Protein AF-A0A940GKW8-F1 (afdb_monomer)

Structure (mmCIF, N/CA/C/O backbone):
data_AF-A0A940GKW8-F1
#
_entry.id   AF-A0A940GKW8-F1
#
loop_
_atom_site.group_PDB
_atom_site.id
_atom_site.type_symbol
_atom_site.label_atom_id
_atom_site.label_alt_id
_atom_site.label_comp_id
_atom_site.label_asym_id
_atom_site.label_entity_id
_atom_site.label_seq_id
_atom_site.pdbx_PDB_ins_code
_atom_site.Cartn_x
_atom_site.Cartn_y
_atom_site.Cartn_z
_atom_site.occupancy
_atom_site.B_iso_or_equiv
_atom_site.auth_seq_id
_atom_site.auth_comp_id
_atom_site.auth_asym_id
_atom_site.auth_atom_id
_atom_site.pdbx_PDB_model_num
ATOM 1 N N . MET A 1 1 ? 35.163 6.955 -43.113 1.00 68.06 1 MET A N 1
ATOM 2 C CA . MET A 1 1 ? 34.225 5.834 -42.829 1.00 68.06 1 MET A CA 1
ATOM 3 C C . MET A 1 1 ? 34.082 5.460 -41.351 1.00 68.06 1 MET A C 1
ATOM 5 O O . MET A 1 1 ? 33.247 4.618 -41.051 1.00 68.06 1 MET A O 1
ATOM 9 N N . SER A 1 2 ? 34.834 6.048 -40.414 1.00 81.06 2 SER A N 1
ATOM 10 C CA . SER A 1 2 ? 34.662 5.774 -38.977 1.00 81.06 2 SER A CA 1
ATOM 11 C C . SER A 1 2 ? 33.434 6.481 -38.387 1.00 81.06 2 SER A C 1
ATOM 13 O O . SER A 1 2 ? 32.684 5.864 -37.643 1.00 81.06 2 SER A O 1
ATOM 15 N N . LEU A 1 3 ? 33.158 7.725 -38.798 1.00 86.75 3 LEU A N 1
ATOM 16 C CA . LEU A 1 3 ? 32.019 8.513 -38.302 1.00 86.75 3 LEU A CA 1
ATOM 17 C C . LEU A 1 3 ? 30.659 7.820 -38.497 1.00 86.75 3 LEU A C 1
ATOM 19 O O . LEU A 1 3 ? 29.876 7.720 -37.561 1.00 86.75 3 LEU A O 1
ATOM 23 N N . LEU A 1 4 ? 30.407 7.282 -39.695 1.00 87.88 4 LEU A N 1
ATOM 24 C CA . LEU A 1 4 ? 29.180 6.536 -40.009 1.00 87.88 4 LEU A CA 1
ATOM 25 C C . LEU A 1 4 ? 29.030 5.270 -39.150 1.00 87.88 4 LEU A C 1
ATOM 27 O O . LEU A 1 4 ? 27.920 4.927 -38.758 1.00 87.88 4 LEU A O 1
ATOM 31 N N . LYS A 1 5 ? 30.141 4.600 -38.812 1.00 83.31 5 LYS A N 1
ATOM 32 C CA . LYS A 1 5 ? 30.132 3.416 -37.940 1.00 83.31 5 LYS A CA 1
ATOM 33 C C . LYS A 1 5 ? 29.777 3.785 -36.501 1.00 83.31 5 LYS A C 1
ATOM 35 O O . LYS A 1 5 ? 28.976 3.09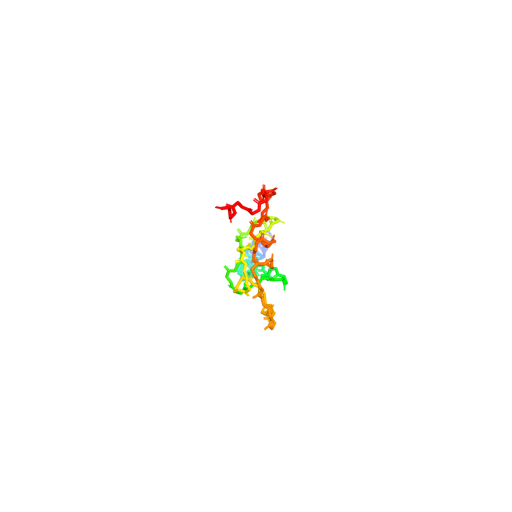1 -35.887 1.00 83.31 5 LYS A O 1
ATOM 40 N N . TYR A 1 6 ? 30.317 4.889 -35.984 1.00 94.06 6 TYR A N 1
ATOM 41 C CA . TYR A 1 6 ? 29.964 5.381 -34.650 1.00 94.06 6 TYR A CA 1
ATOM 42 C C . TYR A 1 6 ? 28.520 5.883 -34.578 1.00 94.06 6 TYR A C 1
ATOM 44 O O . TYR A 1 6 ? 27.830 5.588 -33.607 1.00 94.06 6 TYR A O 1
ATOM 52 N N . ALA A 1 7 ? 28.031 6.562 -35.621 1.00 93.88 7 ALA A N 1
ATOM 53 C CA . ALA A 1 7 ? 26.630 6.971 -35.708 1.00 93.88 7 ALA A CA 1
ATOM 54 C C . ALA A 1 7 ? 25.683 5.759 -35.721 1.00 93.88 7 ALA A C 1
ATOM 56 O O . ALA A 1 7 ? 24.703 5.735 -34.979 1.00 93.88 7 ALA A O 1
ATOM 57 N N . ALA A 1 8 ? 26.009 4.721 -36.500 1.00 93.38 8 ALA A N 1
ATOM 58 C CA . ALA A 1 8 ? 25.246 3.476 -36.518 1.00 93.38 8 ALA A CA 1
ATOM 59 C C . ALA A 1 8 ? 25.263 2.769 -35.151 1.00 93.38 8 ALA A C 1
ATOM 61 O O . ALA A 1 8 ? 24.221 2.327 -34.672 1.00 93.38 8 ALA A O 1
ATOM 62 N N . LEU A 1 9 ? 26.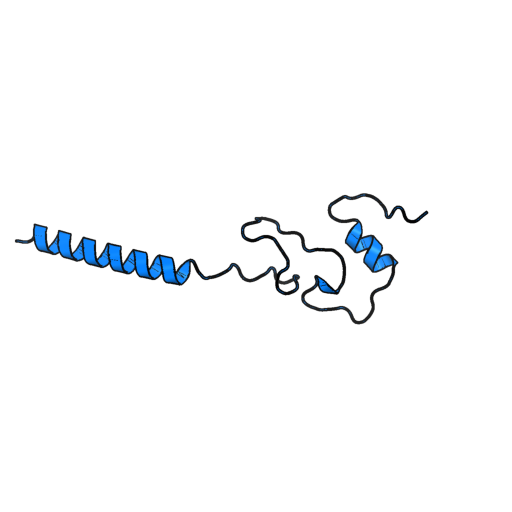422 2.714 -34.488 1.00 95.19 9 LEU A N 1
ATOM 63 C CA . LEU A 1 9 ? 26.565 2.089 -33.171 1.00 95.19 9 LEU A CA 1
ATOM 64 C C . LEU A 1 9 ? 25.787 2.851 -32.084 1.00 95.19 9 LEU A C 1
ATOM 66 O O . LEU A 1 9 ? 25.108 2.233 -31.265 1.00 95.19 9 LEU A O 1
ATOM 70 N N . GLY A 1 10 ? 25.809 4.186 -32.123 1.00 96.19 10 GLY A N 1
ATOM 71 C CA . GLY A 1 10 ? 25.004 5.034 -31.244 1.00 96.19 10 GLY A CA 1
ATOM 72 C C . GLY A 1 10 ? 23.499 4.861 -31.467 1.00 96.19 10 GLY A C 1
ATOM 73 O O . GLY A 1 10 ? 22.747 4.751 -30.500 1.00 96.19 10 GLY A O 1
ATOM 74 N N . ALA A 1 11 ? 23.057 4.764 -32.725 1.00 96.12 11 ALA A N 1
ATOM 75 C CA . ALA A 1 11 ? 21.651 4.535 -33.058 1.00 96.12 11 ALA A CA 1
ATOM 76 C C . ALA A 1 11 ? 21.150 3.178 -32.536 1.00 96.12 11 ALA A C 1
ATOM 78 O O . ALA A 1 11 ? 20.089 3.112 -31.915 1.00 96.12 11 ALA A O 1
ATOM 79 N N . VAL A 1 12 ? 21.935 2.111 -32.717 1.00 97.00 12 VAL A N 1
ATOM 80 C CA . VAL A 1 12 ? 21.611 0.778 -32.182 1.00 97.00 12 VAL A CA 1
ATOM 81 C C . VAL A 1 12 ? 21.541 0.804 -30.653 1.00 97.00 12 VAL A C 1
ATOM 83 O O . VAL A 1 12 ? 20.582 0.288 -30.080 1.00 97.00 12 VAL A O 1
ATOM 86 N N . GLY A 1 13 ? 22.500 1.461 -29.992 1.00 96.75 13 GLY A N 1
ATOM 87 C CA . GLY A 1 13 ? 22.497 1.620 -28.537 1.00 96.75 13 GLY A CA 1
ATOM 88 C C . GLY A 1 13 ? 21.259 2.358 -28.021 1.00 96.75 13 GLY A C 1
ATOM 89 O O . GLY A 1 13 ? 20.623 1.906 -27.071 1.00 96.75 13 GLY A O 1
ATOM 90 N N . ALA A 1 14 ? 20.860 3.449 -28.679 1.00 97.00 14 ALA A N 1
ATOM 91 C CA . ALA A 1 14 ? 19.676 4.219 -28.299 1.00 97.00 14 ALA A CA 1
ATOM 92 C C . ALA A 1 14 ? 18.373 3.414 -28.458 1.00 97.00 14 ALA A C 1
ATOM 94 O O . ALA A 1 14 ? 17.496 3.477 -27.593 1.00 97.00 14 ALA A O 1
ATOM 95 N N . VAL A 1 15 ? 18.250 2.631 -29.537 1.00 97.25 15 VAL A N 1
ATOM 96 C CA . VAL A 1 15 ? 17.095 1.746 -29.759 1.00 97.25 15 VAL A CA 1
ATOM 97 C C . VAL A 1 15 ? 17.041 0.653 -28.691 1.00 97.25 15 VAL A C 1
ATOM 99 O O . VAL A 1 15 ? 15.996 0.472 -28.066 1.00 97.25 15 VAL A O 1
ATOM 102 N N . ALA A 1 16 ? 18.163 -0.024 -28.426 1.00 95.88 16 ALA A N 1
ATOM 103 C CA . ALA A 1 16 ? 18.247 -1.050 -27.388 1.00 95.88 16 ALA A CA 1
ATOM 104 C C . ALA A 1 16 ? 17.895 -0.486 -26.001 1.00 95.88 16 ALA A C 1
ATOM 106 O O . ALA A 1 16 ? 17.095 -1.079 -25.277 1.00 95.88 16 ALA A O 1
ATOM 107 N N . TYR A 1 17 ? 18.413 0.700 -25.666 1.00 95.56 17 TYR A N 1
ATOM 108 C CA . TYR A 1 17 ? 18.113 1.380 -24.408 1.00 95.56 17 TYR A CA 1
ATOM 109 C C . TYR A 1 17 ? 16.622 1.701 -24.265 1.00 95.56 17 TYR A C 1
ATOM 111 O O . TYR A 1 17 ? 16.040 1.436 -23.216 1.00 95.56 17 TYR A O 1
ATOM 119 N N . LYS A 1 18 ? 15.964 2.198 -25.322 1.00 95.06 18 LYS A N 1
ATOM 120 C CA . LYS A 1 18 ? 14.518 2.469 -25.281 1.00 95.06 18 LYS A CA 1
ATOM 121 C C . LYS A 1 18 ? 13.671 1.206 -25.136 1.00 95.06 18 LYS A C 1
ATOM 123 O O . LYS A 1 18 ? 12.649 1.250 -24.452 1.00 95.06 18 LYS A O 1
ATOM 128 N N . ILE A 1 19 ? 14.066 0.098 -25.765 1.00 94.44 19 ILE A N 1
ATOM 129 C CA . ILE A 1 19 ? 13.379 -1.193 -25.603 1.00 94.44 19 ILE A CA 1
ATOM 130 C C . ILE A 1 19 ? 13.520 -1.676 -24.156 1.00 94.44 19 ILE A C 1
ATOM 132 O O . ILE A 1 19 ? 12.522 -2.039 -23.536 1.00 94.44 19 ILE A O 1
ATOM 136 N N . TRP A 1 20 ? 14.731 -1.609 -23.598 1.00 92.75 20 TRP A N 1
ATOM 137 C CA . TRP A 1 20 ? 14.990 -1.980 -22.208 1.00 92.75 20 TRP A CA 1
ATOM 138 C C . TRP A 1 20 ? 14.217 -1.101 -21.219 1.00 92.75 20 TRP A C 1
ATOM 140 O O . TRP A 1 20 ? 13.535 -1.629 -20.347 1.00 92.75 20 TRP A O 1
ATOM 150 N N . GLN A 1 21 ? 14.225 0.224 -21.397 1.00 89.94 21 GLN A N 1
ATOM 151 C CA . GLN A 1 21 ? 13.444 1.140 -20.563 1.00 89.94 21 GLN A CA 1
ATOM 152 C C . GLN A 1 21 ? 11.953 0.796 -20.575 1.00 89.94 21 GLN A C 1
ATOM 154 O O . GLN A 1 21 ? 11.341 0.763 -19.517 1.00 89.94 21 GLN A O 1
ATOM 159 N N . LYS A 1 22 ? 11.362 0.507 -21.743 1.00 86.06 22 LYS A N 1
ATOM 160 C CA . LYS A 1 22 ? 9.948 0.103 -21.828 1.00 86.06 22 LYS A CA 1
ATOM 161 C C . LYS A 1 22 ? 9.674 -1.230 -21.133 1.00 86.06 22 LYS A C 1
ATOM 163 O O . LYS A 1 22 ? 8.627 -1.372 -20.512 1.00 86.06 22 LYS A O 1
ATOM 168 N N . ALA A 1 23 ? 10.598 -2.184 -21.229 1.00 83.94 23 ALA A N 1
ATOM 169 C CA . ALA A 1 23 ? 10.473 -3.477 -20.562 1.00 83.94 23 ALA A CA 1
ATOM 170 C C . ALA A 1 23 ? 10.570 -3.356 -19.030 1.00 83.94 23 ALA A C 1
ATOM 172 O O . ALA A 1 23 ? 9.873 -4.071 -18.315 1.00 83.94 23 ALA A O 1
ATOM 173 N N . VAL A 1 24 ? 11.402 -2.440 -18.523 1.00 78.69 24 VAL A N 1
ATOM 174 C CA . VAL A 1 24 ? 11.595 -2.222 -17.079 1.00 78.69 24 VAL A CA 1
ATOM 175 C C . VAL A 1 24 ? 10.565 -1.249 -16.493 1.00 78.69 24 VAL A C 1
ATOM 177 O O . VAL A 1 24 ? 10.162 -1.422 -15.351 1.00 78.69 24 VAL A O 1
ATOM 180 N N . ALA A 1 25 ? 10.054 -0.287 -17.266 1.00 70.38 25 ALA A N 1
ATOM 181 C CA . ALA A 1 25 ? 9.032 0.671 -16.821 1.00 70.38 25 ALA A CA 1
ATOM 182 C C . ALA A 1 25 ? 7.687 0.019 -16.444 1.00 70.38 25 ALA A C 1
ATOM 184 O O . ALA A 1 25 ? 6.870 0.646 -15.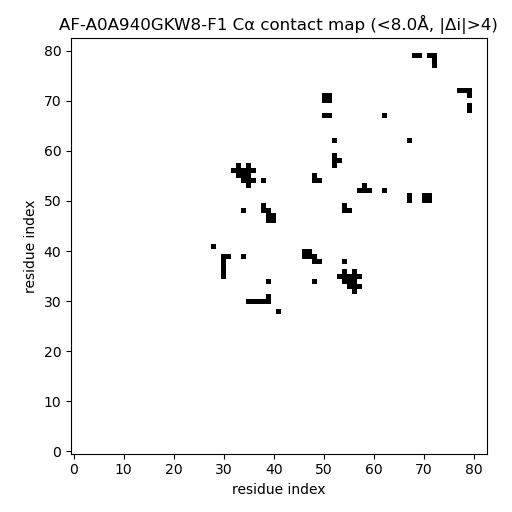780 1.00 70.38 25 ALA A O 1
ATOM 185 N N . GLY A 1 26 ? 7.454 -1.230 -16.860 1.00 58.19 26 GLY A N 1
ATOM 186 C CA . GLY A 1 26 ? 6.301 -2.031 -16.441 1.00 58.19 26 GLY A CA 1
ATOM 187 C C . GLY A 1 26 ? 6.471 -2.728 -15.087 1.00 58.19 26 GLY A C 1
ATOM 188 O O . GLY A 1 26 ? 5.539 -3.396 -14.637 1.00 58.19 26 GLY A O 1
ATOM 189 N N . GLN A 1 27 ? 7.633 -2.600 -14.432 1.00 59.09 27 GLN A N 1
ATOM 190 C CA . GLN A 1 27 ? 7.826 -3.069 -13.060 1.00 59.09 27 GLN A CA 1
ATOM 191 C C . GLN A 1 27 ? 7.061 -2.135 -12.126 1.00 59.09 27 GLN A C 1
ATOM 193 O O . GLN A 1 27 ? 7.587 -1.168 -11.583 1.00 59.09 27 GLN A O 1
ATOM 198 N N . SER A 1 28 ? 5.769 -2.435 -12.009 1.00 56.44 28 SER A N 1
ATOM 199 C CA . SER A 1 28 ? 4.873 -1.910 -10.989 1.00 56.44 28 SER A CA 1
ATOM 200 C C . SER A 1 28 ? 5.602 -1.998 -9.655 1.00 56.44 28 SER A C 1
ATOM 202 O O . SER A 1 28 ? 6.117 -3.066 -9.314 1.00 56.44 28 SER A O 1
ATOM 204 N N . HIS A 1 29 ? 5.692 -0.881 -8.935 1.00 57.16 29 HIS A N 1
ATOM 205 C CA . HIS A 1 29 ? 6.236 -0.885 -7.584 1.00 57.16 29 HIS A CA 1
ATOM 206 C C . HIS A 1 29 ? 5.514 -2.002 -6.821 1.00 57.16 29 HIS A C 1
ATOM 208 O O . HIS A 1 29 ? 4.278 -2.014 -6.842 1.00 57.16 29 HIS A O 1
ATOM 214 N N . PRO A 1 30 ? 6.231 -2.987 -6.244 1.00 65.31 30 PRO A N 1
ATOM 215 C CA . PRO A 1 30 ? 5.568 -4.037 -5.490 1.00 65.31 30 PRO A CA 1
ATOM 216 C C . PRO A 1 30 ? 4.693 -3.356 -4.440 1.00 65.31 30 PRO A C 1
ATOM 218 O O . PRO A 1 30 ? 5.157 -2.428 -3.771 1.00 65.31 30 PRO A O 1
ATOM 221 N N . ALA A 1 31 ? 3.422 -3.763 -4.367 1.00 69.31 31 ALA A N 1
ATOM 222 C CA . ALA A 1 31 ? 2.476 -3.191 -3.418 1.00 69.31 31 ALA A CA 1
ATOM 223 C C . ALA A 1 31 ? 3.116 -3.171 -2.017 1.00 69.31 31 ALA A C 1
ATOM 225 O O . ALA A 1 31 ? 3.855 -4.110 -1.683 1.00 69.31 31 ALA A O 1
ATOM 226 N N . PRO A 1 32 ? 2.889 -2.118 -1.211 1.00 82.62 32 PRO A N 1
ATOM 227 C CA . PRO A 1 32 ? 3.473 -2.030 0.119 1.00 82.62 32 PRO A CA 1
ATOM 228 C C . PRO A 1 32 ? 3.230 -3.320 0.905 1.00 82.62 32 PRO A C 1
ATOM 230 O O . PRO A 1 32 ? 2.154 -3.908 0.834 1.00 82.62 32 PRO A O 1
ATOM 233 N N . ALA A 1 33 ? 4.225 -3.771 1.671 1.00 86.25 33 ALA A N 1
ATOM 234 C CA . ALA A 1 33 ? 4.193 -5.098 2.288 1.00 86.25 33 ALA A CA 1
ATOM 235 C C . ALA A 1 33 ? 2.977 -5.345 3.204 1.00 86.25 33 ALA A C 1
ATOM 237 O O . ALA A 1 33 ? 2.648 -6.498 3.451 1.00 86.25 33 ALA A O 1
ATOM 238 N N . ALA A 1 34 ? 2.321 -4.299 3.707 1.00 88.62 34 ALA A N 1
ATOM 239 C CA . ALA A 1 34 ? 1.151 -4.409 4.577 1.00 88.62 34 ALA A CA 1
ATOM 240 C C . ALA A 1 34 ? -0.198 -4.418 3.827 1.00 88.62 34 ALA A C 1
ATOM 242 O O . ALA A 1 34 ? -1.240 -4.606 4.452 1.00 88.62 34 ALA A O 1
ATOM 243 N N . PHE A 1 35 ? -0.204 -4.169 2.517 1.00 91.81 35 PHE A N 1
ATOM 244 C CA . PHE A 1 35 ? -1.405 -3.801 1.768 1.00 91.81 35 PHE A CA 1
ATOM 245 C C . PHE A 1 35 ? -2.012 -5.012 1.062 1.00 91.81 35 PHE A C 1
ATOM 247 O O . PHE A 1 35 ? -1.294 -5.854 0.516 1.00 91.81 35 PHE A O 1
ATOM 254 N N . ALA A 1 36 ? -3.342 -5.083 1.042 1.00 91.81 36 ALA A N 1
ATOM 255 C CA . ALA A 1 36 ? -4.049 -6.012 0.173 1.00 91.81 36 ALA A CA 1
ATOM 256 C C . ALA A 1 36 ? -3.758 -5.697 -1.312 1.00 91.81 36 ALA A C 1
ATOM 258 O O . ALA A 1 36 ? -3.347 -4.582 -1.654 1.00 91.81 36 ALA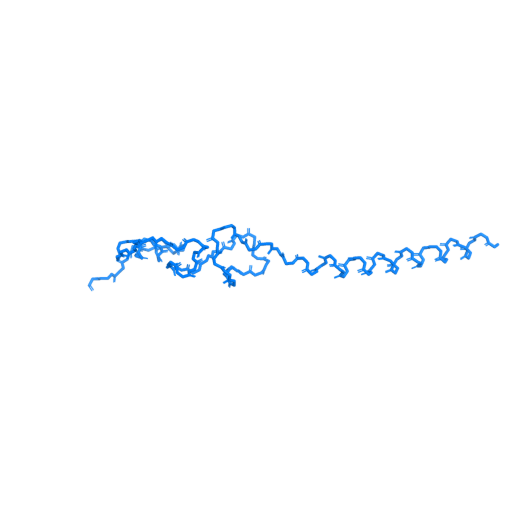 A O 1
ATOM 259 N N . PRO A 1 37 ? -3.981 -6.648 -2.235 1.00 87.69 37 PRO A N 1
ATOM 260 C CA . PRO A 1 37 ? -3.931 -6.351 -3.661 1.00 87.69 37 PRO A CA 1
ATOM 261 C C . PRO A 1 37 ? -4.837 -5.160 -4.014 1.00 87.69 37 PRO A C 1
ATOM 263 O O . PRO A 1 37 ? -5.948 -5.055 -3.505 1.00 87.69 37 PRO A O 1
ATOM 266 N N . ALA A 1 38 ? -4.362 -4.286 -4.905 1.00 83.62 38 ALA A N 1
ATOM 267 C CA . ALA A 1 38 ? -5.048 -3.062 -5.341 1.00 83.62 38 ALA A CA 1
ATOM 268 C C . ALA A 1 38 ? -5.222 -1.948 -4.282 1.00 83.62 38 ALA A C 1
ATOM 270 O O . ALA A 1 38 ? -5.911 -0.970 -4.558 1.00 83.62 38 ALA A O 1
ATOM 271 N N . GLN A 1 39 ? -4.564 -2.045 -3.122 1.00 87.81 39 GLN A N 1
ATOM 272 C CA . GLN A 1 39 ? -4.469 -0.951 -2.148 1.00 87.81 39 GLN A CA 1
ATOM 273 C C . GLN A 1 39 ? -3.257 -0.042 -2.418 1.00 87.81 39 GLN A C 1
ATOM 275 O O . GLN A 1 39 ? -2.214 -0.500 -2.894 1.00 87.81 39 GLN A O 1
ATOM 280 N N . GLY A 1 40 ? -3.379 1.237 -2.046 1.00 79.19 40 GLY A N 1
ATOM 281 C CA . GLY A 1 40 ? -2.345 2.263 -2.215 1.00 79.19 40 GLY A CA 1
ATOM 282 C C . GLY A 1 40 ? -2.302 2.879 -3.620 1.00 79.19 40 GLY A C 1
ATOM 283 O O . GLY A 1 40 ? -2.396 2.188 -4.635 1.00 79.19 40 GLY A O 1
ATOM 284 N N . ALA A 1 41 ? -2.144 4.203 -3.690 1.00 74.50 41 ALA A N 1
ATOM 285 C CA . ALA A 1 41 ? -2.090 4.917 -4.961 1.00 74.50 41 ALA A CA 1
ATOM 286 C C . ALA A 1 41 ? -0.736 4.704 -5.675 1.00 74.50 41 ALA A C 1
ATOM 288 O O . ALA A 1 41 ? 0.324 4.868 -5.059 1.00 74.50 41 ALA A O 1
ATOM 289 N N . PRO A 1 42 ? -0.728 4.385 -6.987 1.00 70.38 42 PRO A N 1
ATOM 290 C CA . PRO A 1 42 ? 0.505 4.333 -7.761 1.00 70.38 42 PRO A CA 1
ATOM 291 C C . PRO A 1 42 ? 1.217 5.690 -7.724 1.00 70.38 42 PRO A C 1
ATOM 293 O O . PRO A 1 42 ? 0.620 6.712 -8.062 1.00 70.38 42 PRO A O 1
ATOM 296 N N . ASN A 1 43 ? 2.512 5.682 -7.399 1.00 74.44 43 ASN A N 1
ATOM 297 C CA . ASN A 1 43 ? 3.376 6.868 -7.296 1.00 74.44 43 ASN A CA 1
ATOM 298 C C . ASN A 1 43 ? 3.129 7.783 -6.083 1.00 74.44 43 ASN A C 1
ATOM 300 O O . ASN A 1 43 ? 3.652 8.897 -6.062 1.00 74.44 43 ASN A O 1
ATOM 304 N N . ASP A 1 44 ? 2.390 7.331 -5.069 1.00 80.88 44 ASP A N 1
ATOM 305 C CA . ASP A 1 44 ? 2.384 8.001 -3.769 1.00 80.88 44 ASP A CA 1
ATOM 306 C C . ASP A 1 44 ? 3.679 7.648 -3.004 1.00 80.88 44 ASP A C 1
ATOM 308 O O . ASP A 1 44 ? 3.989 6.462 -2.854 1.00 80.88 44 ASP A O 1
ATOM 312 N N . PRO A 1 45 ? 4.485 8.632 -2.557 1.00 82.12 45 PRO A N 1
ATOM 313 C CA . PRO A 1 45 ? 5.680 8.368 -1.756 1.00 82.12 45 PRO A CA 1
ATOM 314 C C . PRO A 1 45 ? 5.369 7.810 -0.356 1.00 82.12 45 PRO A C 1
ATOM 316 O O . PRO A 1 45 ? 6.259 7.222 0.261 1.00 82.12 45 PRO A O 1
ATOM 319 N N . ALA A 1 46 ? 4.145 7.989 0.149 1.00 84.94 46 ALA A N 1
ATOM 320 C CA . ALA A 1 46 ? 3.688 7.509 1.450 1.00 84.94 46 ALA A CA 1
ATOM 321 C C . ALA A 1 46 ? 2.221 7.041 1.363 1.00 84.94 46 ALA A C 1
ATOM 323 O O . ALA A 1 46 ? 1.343 7.650 1.978 1.00 84.94 46 ALA A O 1
ATOM 324 N N . PRO A 1 47 ? 1.943 5.960 0.607 1.00 86.44 47 PRO A N 1
ATOM 325 C CA . PRO A 1 47 ? 0.582 5.503 0.396 1.00 86.44 47 PRO A CA 1
ATOM 326 C C . PRO A 1 47 ? -0.034 5.071 1.725 1.00 86.44 47 PRO A C 1
ATOM 328 O O . PRO A 1 47 ? 0.609 4.401 2.537 1.00 86.44 47 PRO A O 1
ATOM 331 N N . VAL A 1 48 ? -1.303 5.417 1.911 1.00 87.25 48 VAL A N 1
ATOM 332 C CA . VAL A 1 48 ? -2.152 4.937 3.004 1.00 87.25 48 VAL A CA 1
ATOM 333 C C . VAL A 1 48 ? -3.181 3.984 2.396 1.00 87.25 48 VAL A C 1
ATOM 335 O O . VAL A 1 48 ? -3.700 4.247 1.310 1.00 87.25 48 VAL A O 1
ATOM 338 N N . ARG A 1 49 ? -3.417 2.840 3.043 1.00 90.81 49 ARG A N 1
ATOM 339 C CA . ARG A 1 49 ? -4.468 1.892 2.640 1.00 90.81 49 ARG A CA 1
ATOM 340 C C . ARG A 1 49 ? -5.813 2.320 3.220 1.00 90.81 49 ARG A C 1
ATOM 342 O O . ARG A 1 49 ? -5.843 3.029 4.222 1.00 90.81 49 ARG A O 1
ATOM 349 N N . ASP A 1 50 ? -6.898 1.815 2.652 1.00 91.88 50 ASP A N 1
ATOM 350 C CA . ASP A 1 50 ? -8.221 1.919 3.266 1.00 91.88 50 ASP A CA 1
ATOM 351 C C . ASP A 1 50 ? -8.244 1.232 4.645 1.00 91.88 50 ASP A C 1
ATOM 353 O O . ASP A 1 50 ? -7.436 0.335 4.925 1.00 91.88 50 ASP A O 1
ATOM 357 N N . ALA A 1 51 ? -9.181 1.637 5.504 1.00 91.62 51 ALA A N 1
ATOM 358 C CA . ALA A 1 51 ? -9.396 0.997 6.797 1.00 91.62 51 ALA A CA 1
ATOM 359 C C . ALA A 1 51 ? -10.074 -0.379 6.648 1.00 91.62 51 ALA A C 1
ATOM 361 O O . ALA A 1 51 ? -10.830 -0.643 5.709 1.00 91.62 51 ALA A O 1
ATOM 362 N N . GLY A 1 52 ? -9.828 -1.253 7.617 1.00 93.19 52 GLY A N 1
ATOM 363 C CA . GLY A 1 52 ? -10.433 -2.565 7.751 1.00 93.19 52 GLY A CA 1
ATOM 364 C C . GLY A 1 52 ? -9.568 -3.731 7.251 1.00 93.19 52 GLY A C 1
ATOM 365 O O . GLY A 1 52 ? -8.602 -3.576 6.494 1.00 93.19 52 GLY A O 1
ATOM 366 N N . PRO A 1 53 ? -9.955 -4.959 7.628 1.00 94.81 53 PRO A N 1
ATOM 367 C CA . PRO A 1 53 ? -9.150 -6.160 7.423 1.00 94.81 53 PRO A CA 1
ATOM 368 C C . PRO A 1 53 ? -9.072 -6.587 5.948 1.00 94.81 53 PRO A C 1
ATOM 370 O O . PRO A 1 53 ? -8.152 -7.306 5.560 1.00 94.81 53 PRO A O 1
ATOM 373 N N . ALA A 1 54 ? -10.006 -6.128 5.107 1.00 93.44 54 ALA A N 1
ATOM 374 C CA . ALA A 1 54 ? -10.003 -6.372 3.662 1.00 93.44 54 ALA A CA 1
ATOM 375 C C . ALA A 1 54 ? -8.911 -5.581 2.919 1.00 93.44 54 ALA A C 1
ATOM 377 O O . ALA A 1 54 ? -8.509 -5.969 1.824 1.00 93.44 54 ALA A O 1
ATOM 378 N N . ALA A 1 55 ? -8.427 -4.488 3.511 1.00 93.44 55 ALA A N 1
ATOM 379 C CA . ALA A 1 55 ? -7.351 -3.671 2.963 1.00 93.44 55 ALA A CA 1
ATOM 380 C C . ALA A 1 55 ? -5.956 -4.124 3.441 1.00 93.44 55 ALA A C 1
ATOM 382 O O . ALA A 1 55 ? -4.935 -3.613 2.972 1.00 93.44 55 ALA A O 1
ATOM 383 N N . MET A 1 56 ? -5.893 -5.101 4.350 1.00 93.31 56 MET A N 1
ATOM 384 C CA . MET A 1 56 ? -4.652 -5.678 4.865 1.00 93.31 56 MET A CA 1
ATOM 385 C C . MET A 1 56 ? -4.181 -6.852 4.004 1.00 93.31 56 MET A C 1
ATOM 387 O O . MET A 1 56 ? -4.987 -7.658 3.543 1.00 93.31 56 MET A O 1
ATOM 391 N N . ARG A 1 57 ? -2.860 -6.995 3.836 1.00 92.94 57 ARG A N 1
ATOM 392 C CA . ARG A 1 57 ? -2.272 -8.170 3.167 1.00 92.94 57 ARG A CA 1
ATOM 393 C C . ARG A 1 57 ? -2.668 -9.469 3.870 1.00 92.94 57 ARG A C 1
ATOM 395 O O . ARG A 1 57 ? -3.062 -10.430 3.218 1.00 92.94 57 ARG A O 1
ATOM 402 N N . ASP A 1 58 ? -2.521 -9.473 5.191 1.00 92.81 58 ASP A N 1
ATOM 403 C CA . ASP A 1 58 ? -2.786 -10.622 6.045 1.00 92.81 58 ASP A CA 1
ATOM 404 C C . ASP A 1 58 ? -4.001 -10.306 6.914 1.00 92.81 58 ASP A C 1
ATOM 406 O O . ASP A 1 58 ? -3.933 -9.480 7.822 1.00 92.81 58 ASP A O 1
ATOM 410 N N . THR A 1 59 ? -5.128 -10.949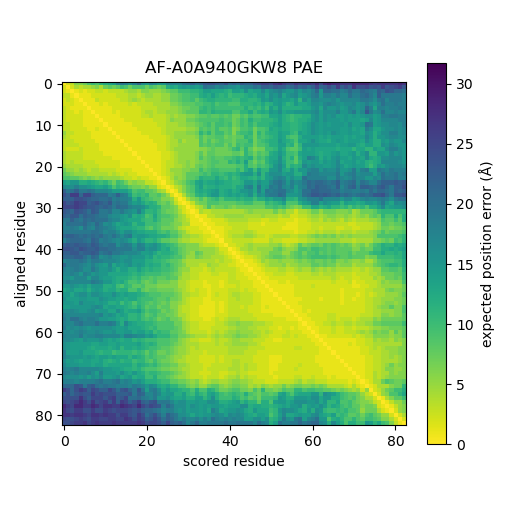 6.616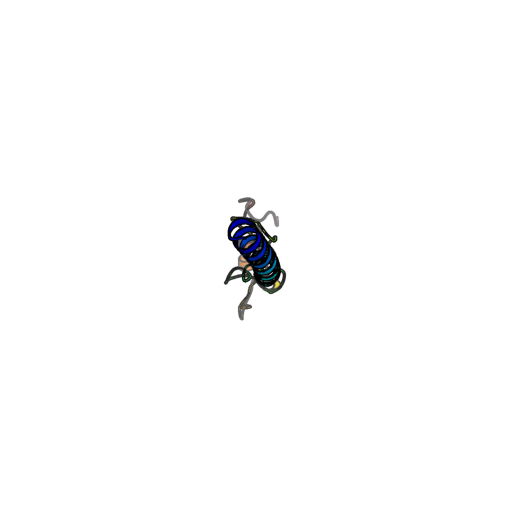 1.00 91.12 59 THR A N 1
ATOM 411 C CA . THR A 1 59 ? -6.375 -10.732 7.351 1.00 91.12 59 THR A CA 1
ATOM 412 C C . THR A 1 59 ? -6.265 -11.321 8.767 1.00 91.12 59 THR A C 1
ATOM 414 O O . THR A 1 59 ? -5.955 -12.511 8.910 1.00 91.12 59 THR A O 1
ATOM 417 N N . PRO A 1 60 ? -6.516 -10.536 9.829 1.00 93.44 60 PRO A N 1
ATOM 418 C CA . PRO A 1 60 ? -6.480 -11.035 11.198 1.00 93.44 60 PRO A CA 1
ATOM 419 C C . PRO A 1 60 ? -7.638 -12.005 11.474 1.00 93.44 60 PRO A C 1
ATOM 421 O O . PRO A 1 60 ? -8.696 -11.953 10.850 1.00 93.44 60 PRO A O 1
ATOM 424 N N . ARG A 1 61 ? -7.435 -12.928 12.425 1.00 95.06 61 ARG A N 1
ATOM 425 C CA . ARG A 1 61 ? -8.447 -13.944 12.787 1.00 95.06 61 ARG A CA 1
ATOM 426 C C . ARG A 1 61 ? -9.651 -13.365 13.529 1.00 95.06 61 ARG A C 1
ATOM 428 O O . ARG A 1 61 ? -10.725 -13.953 13.481 1.00 95.06 61 ARG A O 1
ATOM 435 N N . ALA A 1 62 ? -9.433 -12.282 14.261 1.00 96.06 62 ALA A N 1
ATOM 436 C CA . ALA A 1 62 ? -10.450 -11.535 14.978 1.00 96.06 62 ALA A CA 1
ATOM 437 C C . ALA A 1 62 ? -10.297 -10.063 14.597 1.00 96.06 62 ALA A C 1
ATOM 439 O O . ALA A 1 62 ? -9.185 -9.623 14.303 1.00 96.06 62 ALA A O 1
ATOM 440 N N . TRP A 1 63 ? -11.425 -9.369 14.555 1.00 95.62 63 TRP A N 1
ATOM 441 C CA . TRP A 1 63 ? -11.516 -7.950 1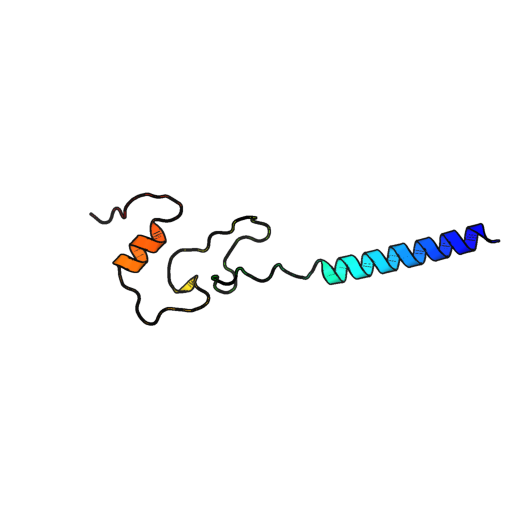4.262 1.00 95.62 6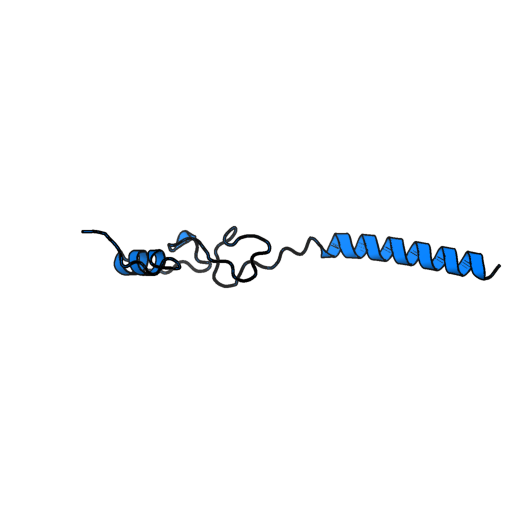3 TRP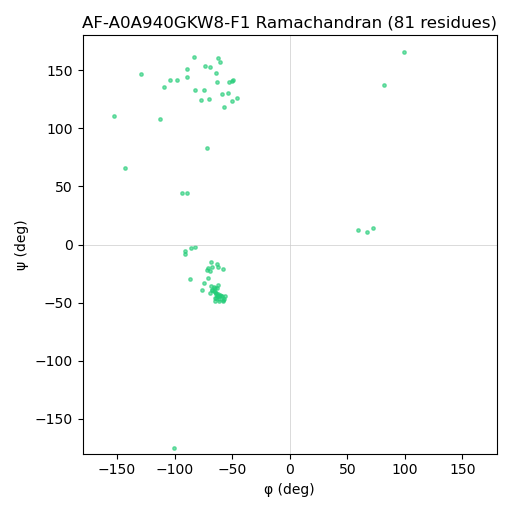 A CA 1
ATOM 442 C C . TRP A 1 63 ? -12.772 -7.437 14.951 1.00 95.62 63 TRP A C 1
ATOM 444 O O . TRP A 1 63 ? -13.877 -7.863 14.595 1.00 95.62 63 TRP A O 1
ATOM 454 N N . ASP A 1 64 ? -12.603 -6.627 15.985 1.00 95.62 64 ASP A N 1
ATOM 455 C CA . ASP A 1 64 ? -13.717 -6.057 16.735 1.00 95.62 64 ASP A CA 1
ATOM 456 C C . ASP A 1 64 ? -14.004 -4.604 16.325 1.00 95.62 64 ASP A C 1
ATOM 458 O O . ASP A 1 64 ? -13.500 -4.092 15.319 1.00 95.62 64 ASP A O 1
ATOM 462 N N . VAL A 1 65 ? -14.942 -3.971 17.030 1.00 92.31 65 VAL A N 1
ATOM 463 C CA . VAL A 1 65 ? -15.356 -2.603 16.710 1.00 92.31 65 VAL A CA 1
ATOM 464 C C . VAL A 1 65 ? -14.294 -1.599 17.145 1.00 92.31 65 VAL A C 1
ATOM 466 O O . VAL A 1 65 ? -14.097 -0.599 16.459 1.00 92.31 65 VAL A O 1
ATOM 469 N N . GLU A 1 66 ? -13.581 -1.877 18.233 1.00 91.62 66 GLU A N 1
ATOM 470 C CA . GLU A 1 66 ? -12.458 -1.081 18.707 1.00 91.62 66 GLU A CA 1
ATOM 471 C C . GLU A 1 66 ? -11.299 -1.098 17.697 1.00 91.62 66 GLU A C 1
ATOM 473 O O . GLU A 1 66 ? -10.760 -0.033 17.387 1.00 91.62 66 GLU A O 1
ATOM 478 N N . ASP A 1 67 ? -10.975 -2.261 17.120 1.00 93.19 67 ASP A N 1
ATOM 479 C CA . ASP A 1 67 ? -10.005 -2.412 16.028 1.00 93.19 67 ASP A CA 1
ATOM 480 C C . ASP A 1 67 ? -10.409 -1.559 14.817 1.00 93.19 67 ASP A C 1
ATOM 482 O O . ASP A 1 67 ? -9.602 -0.785 14.294 1.00 93.19 67 ASP A O 1
ATOM 486 N N . GLN A 1 68 ? -11.677 -1.656 14.393 1.00 92.81 68 GLN A N 1
ATOM 487 C CA . GLN A 1 68 ? -12.197 -0.889 13.257 1.00 92.81 68 GLN A CA 1
ATOM 488 C C . GLN A 1 68 ? -12.117 0.620 13.508 1.00 92.81 68 GLN A C 1
ATOM 490 O O . GLN A 1 68 ? -11.614 1.358 12.665 1.00 92.81 68 GLN A O 1
ATOM 495 N N . GLN A 1 69 ? -12.587 1.078 14.669 1.00 90.81 69 GLN A N 1
ATOM 496 C CA . GLN A 1 69 ? -12.567 2.491 15.046 1.00 90.81 69 GLN A CA 1
ATOM 497 C C . GLN A 1 69 ? -11.142 3.034 15.165 1.00 90.81 69 GLN A C 1
ATOM 499 O O . GLN A 1 69 ? -10.877 4.179 14.796 1.00 90.81 69 GLN A O 1
ATOM 504 N N . SER A 1 70 ? -10.220 2.215 15.678 1.00 88.12 70 SER A N 1
ATOM 505 C CA . SER A 1 70 ? -8.805 2.560 15.746 1.00 88.12 70 SER A CA 1
ATOM 506 C C . SER A 1 70 ? -8.214 2.724 14.346 1.00 88.12 70 SER A C 1
ATOM 508 O O . SER A 1 70 ? -7.554 3.729 14.087 1.00 88.12 70 SER A O 1
ATOM 510 N N . ASP A 1 71 ? -8.498 1.799 13.425 1.00 91.31 71 ASP A N 1
ATOM 511 C CA . ASP A 1 71 ? -7.993 1.848 12.047 1.00 91.31 71 ASP A CA 1
ATOM 512 C C . ASP A 1 71 ? -8.589 3.022 11.245 1.00 91.31 71 ASP A C 1
ATOM 514 O O . ASP A 1 71 ? -7.866 3.700 10.519 1.00 91.31 71 ASP A O 1
ATOM 518 N N . GLU A 1 72 ? -9.879 3.328 11.428 1.00 89.31 72 GLU A N 1
ATOM 519 C CA . GLU A 1 72 ? -10.572 4.459 10.781 1.00 89.31 72 GLU A CA 1
ATOM 520 C C . GLU A 1 72 ? -10.117 5.836 11.283 1.00 89.31 72 GLU A C 1
ATOM 522 O O . GLU A 1 72 ? -10.260 6.833 10.573 1.00 89.31 72 GLU A O 1
ATOM 527 N N . SER A 1 73 ? -9.547 5.909 12.489 1.00 85.88 73 SER A N 1
ATOM 528 C CA . SER A 1 73 ? -9.051 7.174 13.046 1.00 85.88 73 SER A CA 1
ATOM 529 C C . SER A 1 73 ? -7.825 7.720 12.302 1.00 85.88 73 SER A C 1
ATOM 531 O O . SER A 1 73 ? -7.496 8.902 12.428 1.00 85.88 73 SER A O 1
ATOM 533 N N . PHE A 1 74 ? -7.155 6.904 11.481 1.00 77.50 74 PHE A N 1
ATOM 534 C CA . PHE A 1 74 ? -5.987 7.318 10.706 1.00 77.50 74 PHE A CA 1
ATOM 535 C C . PHE A 1 74 ? -6.321 7.549 9.222 1.00 77.50 74 PHE A C 1
ATOM 537 O O . PHE A 1 74 ? -7.075 6.782 8.631 1.00 77.50 74 PHE A O 1
ATOM 544 N N . PRO A 1 75 ? -5.731 8.578 8.572 1.00 72.25 75 PRO A N 1
ATOM 545 C CA . PRO A 1 75 ? -4.782 9.564 9.109 1.00 72.25 75 PRO A CA 1
ATOM 546 C C . PRO A 1 75 ? -5.445 10.776 9.795 1.00 72.25 75 PRO A C 1
ATOM 548 O O . PRO A 1 75 ? -4.733 11.641 10.304 1.00 72.25 75 PRO A O 1
ATOM 551 N N . ALA A 1 76 ? -6.780 10.866 9.790 1.00 68.19 76 ALA A N 1
ATOM 552 C CA . ALA A 1 76 ? -7.534 12.062 10.181 1.00 68.19 76 ALA A CA 1
ATOM 553 C C . ALA A 1 76 ? -7.332 12.501 11.648 1.00 68.19 76 ALA A C 1
ATOM 555 O O . ALA A 1 76 ? -7.538 13.669 11.958 1.00 68.19 76 ALA A O 1
ATOM 556 N N . SER A 1 77 ? -6.850 11.612 12.527 1.00 64.06 77 SER A N 1
ATOM 557 C CA . SER A 1 77 ? -6.610 11.840 13.965 1.00 64.06 77 SER A CA 1
ATOM 558 C C . SER A 1 77 ? -7.852 12.244 14.773 1.00 64.06 77 SER A C 1
ATOM 560 O O . SER A 1 77 ? -7.721 12.646 15.931 1.00 64.06 77 SER A O 1
ATOM 562 N N . ASP A 1 78 ? -9.049 12.119 14.200 1.00 69.88 78 ASP A N 1
ATOM 563 C CA . ASP A 1 78 ? -10.305 12.365 14.900 1.00 69.88 78 ASP A CA 1
ATOM 564 C C . ASP A 1 78 ? -10.698 11.121 15.716 1.00 69.88 78 ASP A C 1
ATOM 566 O O . ASP A 1 78 ? -10.644 9.999 15.201 1.00 69.88 78 ASP A O 1
ATOM 570 N N . PRO A 1 79 ? -11.093 11.275 16.994 1.00 63.88 79 PRO A N 1
ATOM 571 C CA . PRO A 1 79 ? -11.613 10.158 17.768 1.00 63.88 79 PRO A CA 1
ATOM 572 C C . PRO A 1 79 ? -12.929 9.647 17.153 1.00 63.88 79 PRO A C 1
ATOM 574 O O . PRO A 1 79 ? -13.708 10.448 16.627 1.00 63.88 79 PRO A O 1
ATOM 577 N N . PRO A 1 80 ? -13.220 8.337 17.245 1.00 65.81 80 PRO A N 1
ATOM 578 C CA . PRO A 1 80 ? -14.435 7.754 16.683 1.00 65.81 80 PRO A CA 1
ATOM 579 C C . PRO A 1 80 ? -15.688 8.437 17.253 1.00 65.81 80 PRO A C 1
ATOM 581 O O . PRO A 1 80 ? -15.944 8.414 18.459 1.00 65.81 80 PRO A O 1
ATOM 584 N N . GLY A 1 81 ? -16.470 9.059 16.372 1.00 64.12 81 GLY A N 1
ATOM 585 C CA . GLY A 1 81 ? -17.656 9.850 16.709 1.00 64.12 81 GLY A CA 1
ATOM 586 C C . GLY A 1 81 ? -18.953 9.040 16.761 1.00 64.12 81 GLY A C 1
ATOM 587 O O . GLY A 1 81 ? -19.953 9.477 16.200 1.00 64.12 81 GLY A O 1
ATOM 588 N N . ASN A 1 82 ? -18.947 7.858 17.383 1.00 63.50 82 ASN A N 1
ATOM 589 C CA . ASN A 1 82 ? -20.091 6.928 17.371 1.00 63.50 82 ASN A CA 1
ATOM 590 C C . ASN A 1 82 ? -21.025 7.099 18.593 1.00 63.50 82 ASN A C 1
ATOM 592 O O . ASN A 1 82 ? -21.393 6.104 19.219 1.00 63.50 82 ASN A O 1
ATOM 596 N N . TYR A 1 83 ? -21.360 8.342 18.963 1.00 59.00 83 TYR A N 1
ATOM 597 C CA . TYR A 1 83 ? -22.226 8.664 20.115 1.00 59.00 83 TYR A CA 1
ATOM 598 C C . TYR A 1 83 ? -23.721 8.508 19.816 1.00 59.00 83 TYR A C 1
ATOM 600 O O . TYR A 1 83 ? -24.138 8.854 18.687 1.00 59.00 83 TYR A O 1
#

Sequence (83 aa):
MSLLKYAALGAVGAVAYKIWQKAVAGQSHPAPAAFAPAQGAPNDPAPVRDAGPAAMRDTPRAWDVEDQQSDESFPASDPPGNY

Secondary structure (DSSP, 8-state):
-HHHHHHHHHHHHHHHHHHHHHHHTT--PPPPTTBPTT-S-TT-SS--PPSSGGGBSS--S---HHHHHHHHTTTT-PPP---

pLDDT: mean 84.47, std 11.78, range [56.44, 97.25]

Radius of gyration: 23.88 Å; Cα contacts (8 Å, |Δi|>4): 52; chains: 1; bounding box: 57×26×63 Å

Mean predicted aligned error: 9.45 Å

Solvent-accessible surface area (backbone atoms only — not comparable to full-atom values): 5213 Å² total; per-residue (Å²): 122,64,67,64,52,52,52,52,52,50,52,52,51,53,52,53,49,54,53,50,50,59,66,54,71,65,64,66,75,76,68,58,91,64,38,16,90,94,39,48,58,87,89,48,95,75,57,66,58,64,63,52,58,82,30,28,51,73,63,66,95,72,82,56,69,67,55,43,42,58,44,60,22,58,89,79,72,50,75,75,82,85,125

Foldseek 3Di:
DVVVVVVVVVVVVVVVVVVVCVVCVPPQDPPPQFFPPPFFDGPDPDTDGDADQNGTNDRDPDADPVNRQVRVCPPVVDHDPPD